Protein AF-Q6XVH1-F1 (afdb_monomer_lite)

Sequence (112 aa):
MPKNEKKDLFLTASIAIIGLTAIYFSNTFLNSLAMSFLLIGIVVLTTLPVQIRKKKQRRLITDYLNRIDTTLQKNIYEATQVTPNQLKNYTVLGTGIASSKLYKIEEIISKM

Foldseek 3Di:
DFPVVVVLVVQLVVLVVVLVVCLVVQVVPDDPVVSVVSVVVSVCSNVVSVVVVLVVLLVLLVVVLVVPDPVLQVVLCVVQVQHPVQSVVCNVPVDDGDPVSSSVSCVSSVVD

pLDDT: mean 83.64, std 7.98, range [57.59, 92.56]

Secondary structure (DSSP, 8-state):
--HHHHHHHHHHHHHHHHHHHHHHHHTTT--HHHHHHHHHHHHHHHHHHHHHHHHHHHHHHHHHHHTT-HHHHHHHHHHH---HHHHHHHHHHS-SS-HHHHHHHHHHHTT-

Radius of gyration: 18.49 Å; chains: 1; bounding box: 43×20×50 Å

Organism: Latilactobacillus sakei (NCBI:txid1599)

Structure (mmCIF, N/CA/C/O backbone):
data_AF-Q6XVH1-F1
#
_entry.id   AF-Q6XVH1-F1
#
loop_
_atom_site.group_PDB
_atom_site.id
_atom_site.type_symbol
_atom_site.label_atom_id
_atom_site.label_alt_id
_atom_site.label_comp_id
_atom_site.label_asym_id
_atom_site.label_entity_id
_atom_site.label_seq_id
_atom_site.pdbx_PDB_ins_code
_atom_site.Cartn_x
_atom_site.Cartn_y
_atom_site.Cartn_z
_atom_site.occupancy
_atom_site.B_iso_or_equiv
_atom_site.auth_seq_id
_atom_site.auth_comp_id
_atom_site.auth_asym_id
_atom_site.auth_atom_id
_atom_site.pdbx_PDB_model_num
ATOM 1 N N . MET A 1 1 ? -8.984 -7.972 -3.653 1.00 64.94 1 MET A N 1
ATOM 2 C CA . MET A 1 1 ? -7.949 -7.083 -4.213 1.00 64.94 1 MET A CA 1
ATOM 3 C C . MET A 1 1 ? -8.596 -5.725 -4.462 1.00 64.94 1 MET A C 1
ATOM 5 O O . MET A 1 1 ? -9.461 -5.660 -5.340 1.00 64.94 1 MET A O 1
ATOM 9 N N . PRO A 1 2 ? -8.304 -4.700 -3.642 1.00 80.69 2 PRO A N 1
ATOM 10 C CA . PRO A 1 2 ? -8.893 -3.368 -3.760 1.00 80.69 2 PRO A CA 1
ATOM 11 C C . PRO A 1 2 ? -8.685 -2.764 -5.152 1.00 80.69 2 PRO A C 1
ATOM 13 O O . PRO A 1 2 ? -7.711 -3.079 -5.841 1.00 80.69 2 PRO A O 1
ATOM 16 N N . LYS A 1 3 ? -9.593 -1.874 -5.573 1.00 81.38 3 LYS A N 1
ATOM 17 C CA . LYS A 1 3 ? -9.584 -1.265 -6.920 1.00 81.38 3 LYS A CA 1
ATOM 18 C C . LYS A 1 3 ? -8.229 -0.645 -7.267 1.00 81.38 3 LYS A C 1
ATOM 20 O O . LYS A 1 3 ? -7.731 -0.811 -8.378 1.00 81.38 3 LYS A O 1
ATOM 25 N N . ASN A 1 4 ? -7.623 0.029 -6.295 1.00 82.81 4 ASN A N 1
ATOM 26 C CA . ASN A 1 4 ? -6.355 0.702 -6.504 1.00 82.81 4 ASN A CA 1
ATOM 27 C C . ASN A 1 4 ? -5.162 -0.267 -6.548 1.00 82.81 4 ASN A C 1
ATOM 29 O O . ASN A 1 4 ? -4.214 0.001 -7.274 1.00 82.81 4 ASN A O 1
ATOM 33 N N . GLU A 1 5 ? -5.237 -1.408 -5.852 1.00 84.81 5 GLU A N 1
ATOM 34 C CA . GLU A 1 5 ? -4.224 -2.470 -5.943 1.00 84.81 5 GLU A CA 1
ATOM 35 C C . GLU A 1 5 ? -4.189 -3.047 -7.362 1.00 84.81 5 GLU A C 1
ATOM 37 O O . GLU A 1 5 ? -3.123 -3.184 -7.951 1.00 84.81 5 GLU A O 1
ATOM 42 N N . LYS A 1 6 ? -5.363 -3.304 -7.957 1.00 81.94 6 LYS A N 1
ATOM 43 C CA . LYS A 1 6 ? -5.468 -3.787 -9.344 1.00 81.94 6 LYS A CA 1
ATOM 44 C C . LYS A 1 6 ? -4.913 -2.781 -10.354 1.00 81.94 6 LYS A C 1
ATOM 46 O O . LYS A 1 6 ? -4.187 -3.170 -11.264 1.00 81.94 6 LYS A O 1
ATOM 51 N N . LYS A 1 7 ? -5.259 -1.498 -10.197 1.00 83.81 7 LYS A N 1
ATOM 52 C CA . LYS A 1 7 ? -4.814 -0.429 -11.102 1.00 83.81 7 LYS A CA 1
ATOM 53 C C . LYS A 1 7 ? -3.294 -0.274 -11.083 1.00 83.81 7 LYS A C 1
ATOM 55 O O . LYS A 1 7 ? -2.685 -0.204 -12.147 1.00 83.81 7 LYS A O 1
ATOM 60 N N . ASP A 1 8 ? -2.701 -0.238 -9.894 1.00 83.94 8 ASP A N 1
ATOM 61 C CA . ASP A 1 8 ? -1.259 -0.043 -9.747 1.00 83.94 8 ASP A CA 1
ATOM 62 C C . ASP A 1 8 ? -0.492 -1.259 -10.288 1.00 83.94 8 ASP A C 1
ATOM 64 O O . ASP A 1 8 ? 0.488 -1.090 -11.009 1.00 83.94 8 ASP A O 1
ATOM 68 N N . LEU A 1 9 ? -0.991 -2.478 -10.048 1.00 84.31 9 LEU A N 1
ATOM 69 C CA . LEU A 1 9 ? -0.375 -3.703 -10.563 1.00 84.31 9 LEU A CA 1
ATOM 70 C C . LEU A 1 9 ? -0.430 -3.770 -12.099 1.00 84.31 9 LEU A C 1
ATOM 72 O O . LEU A 1 9 ? 0.573 -4.092 -12.734 1.00 84.31 9 LEU A O 1
ATOM 76 N N . PHE A 1 10 ? -1.559 -3.386 -12.704 1.00 85.25 10 PHE A N 1
ATOM 77 C CA . PHE A 1 10 ? -1.692 -3.298 -14.161 1.00 85.25 10 PHE A CA 1
ATOM 78 C C . PHE A 1 10 ? -0.742 -2.257 -14.771 1.00 85.25 10 PHE A C 1
ATOM 80 O O . PHE A 1 10 ? -0.111 -2.523 -15.795 1.00 85.25 10 PHE A O 1
ATOM 87 N N . LEU A 1 11 ? -0.600 -1.090 -14.135 1.00 84.56 11 LEU A N 1
ATOM 88 C CA . LEU A 1 11 ? 0.316 -0.043 -14.588 1.00 84.56 11 LEU A CA 1
ATOM 89 C C . LEU A 1 11 ? 1.772 -0.525 -14.541 1.00 84.56 11 LEU A C 1
ATOM 91 O O . LEU A 1 11 ? 2.493 -0.393 -15.529 1.00 84.56 11 LEU A O 1
ATOM 95 N N . THR A 1 12 ? 2.198 -1.117 -13.421 1.00 82.62 12 THR A N 1
ATOM 96 C CA . THR A 1 12 ? 3.562 -1.639 -13.272 1.00 82.62 12 THR A CA 1
ATOM 97 C C . THR A 1 12 ? 3.847 -2.754 -14.276 1.00 82.62 12 THR A C 1
ATOM 99 O O . THR A 1 12 ? 4.903 -2.738 -14.907 1.00 82.62 12 THR A O 1
ATOM 102 N N . ALA A 1 13 ? 2.902 -3.677 -14.481 1.00 84.62 13 ALA A N 1
ATOM 103 C CA . ALA A 1 13 ? 3.034 -4.731 -15.485 1.00 84.62 13 ALA A CA 1
ATOM 104 C C . ALA A 1 13 ? 3.144 -4.154 -16.906 1.00 84.62 13 ALA A C 1
ATOM 106 O O . ALA A 1 13 ? 4.007 -4.574 -17.673 1.00 84.62 13 ALA A O 1
ATOM 107 N N . SER A 1 14 ? 2.335 -3.143 -17.237 1.00 83.88 14 SER A N 1
ATOM 108 C CA . SER A 1 14 ? 2.375 -2.479 -18.547 1.00 83.88 14 SER A CA 1
ATOM 109 C C . SER A 1 14 ? 3.727 -1.805 -18.800 1.00 83.88 14 SER A C 1
ATOM 111 O O . SER A 1 14 ? 4.316 -1.994 -19.861 1.00 83.88 14 SER A O 1
ATOM 113 N N . ILE A 1 15 ? 4.261 -1.075 -17.813 1.00 83.12 15 ILE A N 1
ATOM 114 C CA . ILE A 1 15 ? 5.587 -0.439 -17.905 1.00 83.12 15 ILE A CA 1
ATOM 115 C C . ILE A 1 15 ? 6.683 -1.497 -18.086 1.00 83.12 15 ILE A C 1
ATOM 117 O O . ILE A 1 15 ? 7.573 -1.313 -18.913 1.00 83.12 15 ILE A O 1
ATOM 121 N N . ALA A 1 16 ? 6.612 -2.611 -17.352 1.00 81.56 16 ALA A N 1
ATOM 122 C CA . ALA A 1 16 ? 7.586 -3.693 -17.469 1.00 81.56 16 ALA A CA 1
ATOM 123 C C 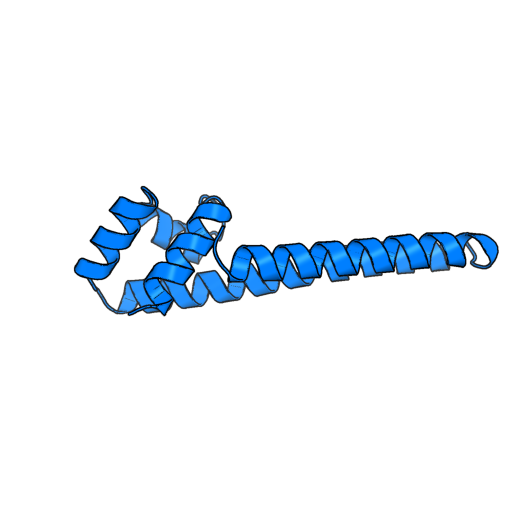. ALA A 1 16 ? 7.564 -4.343 -18.863 1.00 81.56 16 ALA A C 1
ATOM 125 O O . ALA A 1 16 ? 8.624 -4.556 -19.447 1.00 81.56 16 ALA A O 1
ATOM 126 N N . ILE A 1 17 ? 6.376 -4.603 -19.423 1.00 84.94 17 ILE A N 1
ATOM 127 C CA . ILE A 1 17 ? 6.218 -5.167 -20.773 1.00 84.94 17 ILE A CA 1
ATOM 128 C C . ILE A 1 17 ? 6.753 -4.197 -21.833 1.00 84.94 17 ILE A C 1
ATOM 130 O O . ILE A 1 17 ? 7.504 -4.615 -22.714 1.00 84.94 17 ILE A O 1
ATOM 134 N N . ILE A 1 18 ? 6.422 -2.905 -21.735 1.00 83.81 18 ILE A N 1
ATOM 135 C CA . ILE A 1 18 ? 6.939 -1.876 -22.652 1.00 83.81 18 ILE A CA 1
ATOM 136 C C . ILE A 1 18 ? 8.468 -1.800 -22.554 1.00 83.81 18 ILE A C 1
ATOM 138 O O . ILE A 1 18 ? 9.143 -1.783 -23.580 1.00 83.81 18 ILE A O 1
ATOM 142 N N . GLY A 1 19 ? 9.020 -1.824 -21.338 1.00 79.38 19 GLY A N 1
ATOM 143 C CA . GLY A 1 19 ? 10.464 -1.825 -21.102 1.00 79.38 19 GLY A CA 1
ATOM 144 C C . GLY A 1 19 ? 11.168 -3.049 -21.695 1.00 79.38 19 GLY A C 1
ATOM 145 O O . GLY A 1 19 ? 12.162 -2.898 -22.399 1.00 79.38 19 GLY A O 1
ATOM 146 N N . LEU A 1 20 ? 10.629 -4.253 -21.478 1.00 80.19 20 LEU A N 1
ATOM 147 C CA . LEU A 1 20 ? 11.143 -5.500 -22.063 1.00 80.19 20 LEU A CA 1
ATOM 148 C C . LEU A 1 20 ? 11.088 -5.481 -23.594 1.00 80.19 20 LEU A C 1
ATOM 150 O O . LEU A 1 20 ? 12.046 -5.879 -24.252 1.00 80.19 20 LEU A O 1
ATOM 154 N N . THR A 1 21 ? 9.991 -4.977 -24.156 1.00 80.19 21 THR A N 1
ATOM 155 C CA . THR A 1 21 ? 9.816 -4.846 -25.608 1.00 80.19 21 THR A CA 1
ATOM 156 C C . THR A 1 21 ? 10.829 -3.855 -26.184 1.00 80.19 21 THR A C 1
ATOM 158 O O . THR A 1 21 ? 11.485 -4.152 -27.180 1.00 80.19 21 THR A O 1
ATOM 161 N N . ALA A 1 22 ? 11.029 -2.711 -25.523 1.00 76.50 22 ALA A N 1
ATOM 162 C CA . ALA A 1 22 ? 12.036 -1.731 -25.911 1.00 76.50 22 ALA A CA 1
ATOM 163 C C . ALA A 1 22 ? 13.445 -2.337 -25.883 1.00 76.50 22 ALA A C 1
ATOM 165 O O . ALA A 1 22 ? 14.165 -2.204 -26.866 1.00 76.50 22 ALA A O 1
ATOM 166 N N . ILE A 1 23 ? 13.817 -3.058 -24.818 1.00 72.88 23 ILE A N 1
ATOM 167 C CA . ILE A 1 23 ? 15.102 -3.774 -24.720 1.00 72.88 23 ILE A CA 1
ATOM 168 C C . ILE A 1 23 ? 15.271 -4.753 -25.887 1.00 72.88 23 ILE A C 1
ATOM 170 O O . ILE A 1 23 ? 16.320 -4.752 -26.527 1.00 72.88 23 ILE A O 1
ATOM 174 N N . TYR A 1 24 ? 14.248 -5.558 -26.183 1.00 74.19 24 TYR A N 1
ATOM 175 C CA . TYR A 1 24 ? 14.292 -6.562 -27.247 1.00 74.19 24 TYR A CA 1
ATOM 176 C C . TYR A 1 24 ? 14.584 -5.942 -28.625 1.00 74.19 24 TYR A C 1
ATOM 178 O O . TYR A 1 24 ? 15.480 -6.412 -29.324 1.00 74.19 24 TYR A O 1
ATOM 186 N N . PHE A 1 25 ? 13.905 -4.846 -28.982 1.00 70.50 25 PHE A N 1
ATOM 187 C CA . PHE A 1 25 ? 14.152 -4.126 -30.242 1.00 70.50 25 PHE A CA 1
ATOM 188 C C . PHE A 1 25 ? 15.442 -3.288 -30.235 1.00 70.50 25 PHE A C 1
ATOM 190 O O . PHE A 1 25 ? 16.029 -3.041 -31.284 1.00 70.50 25 PHE A O 1
ATOM 197 N N . SER A 1 26 ? 15.906 -2.854 -29.063 1.00 66.25 26 SER A N 1
ATOM 198 C CA . SER A 1 26 ? 17.125 -2.046 -28.916 1.00 66.25 26 SER A CA 1
ATOM 199 C C . SER A 1 26 ? 18.404 -2.874 -29.027 1.00 66.25 26 SER A C 1
ATOM 201 O O . SER A 1 26 ? 19.425 -2.382 -29.511 1.00 66.25 26 SER A O 1
ATOM 203 N N . ASN A 1 27 ? 18.350 -4.139 -28.601 1.00 61.94 27 ASN A N 1
ATOM 204 C CA . ASN A 1 27 ? 19.492 -5.055 -28.595 1.00 61.94 27 ASN A CA 1
ATOM 205 C C . ASN A 1 27 ? 20.046 -5.346 -30.002 1.00 61.94 27 ASN A C 1
ATOM 207 O O . ASN A 1 27 ? 21.158 -5.843 -30.133 1.00 61.94 27 ASN A O 1
ATOM 211 N N . THR A 1 28 ? 19.285 -5.038 -31.055 1.00 60.44 28 THR A N 1
ATOM 212 C CA . THR A 1 28 ? 19.709 -5.191 -32.454 1.00 60.44 28 THR A CA 1
ATOM 213 C C . THR A 1 28 ? 20.467 -3.972 -33.002 1.00 60.44 28 THR A C 1
ATOM 215 O O . THR A 1 28 ? 21.092 -4.097 -34.050 1.00 60.44 28 THR A O 1
ATOM 218 N N . PHE A 1 29 ? 20.449 -2.814 -32.321 1.00 57.59 29 PHE A N 1
ATOM 219 C CA . PHE A 1 29 ? 20.969 -1.540 -32.859 1.00 57.59 29 PHE A CA 1
ATOM 220 C C . PHE A 1 29 ? 21.789 -0.668 -31.881 1.00 57.59 29 PHE A C 1
ATOM 222 O O . PHE A 1 29 ? 22.431 0.281 -32.333 1.00 57.59 29 PHE A O 1
ATOM 229 N N . LEU A 1 30 ? 21.789 -0.929 -30.565 1.00 60.38 30 LEU A N 1
ATOM 230 C CA . LEU A 1 30 ? 22.399 -0.030 -29.569 1.00 60.38 30 LEU A CA 1
ATOM 231 C C . LEU A 1 30 ? 23.715 -0.540 -28.959 1.00 60.38 30 LEU A C 1
ATOM 233 O O . LEU A 1 30 ? 23.867 -1.706 -28.611 1.00 60.38 30 LEU A O 1
ATOM 237 N N . ASN A 1 31 ? 24.652 0.393 -28.756 1.00 68.56 31 ASN A N 1
ATOM 238 C CA . ASN A 1 31 ? 25.925 0.167 -28.070 1.00 68.56 31 ASN A CA 1
ATOM 239 C C . 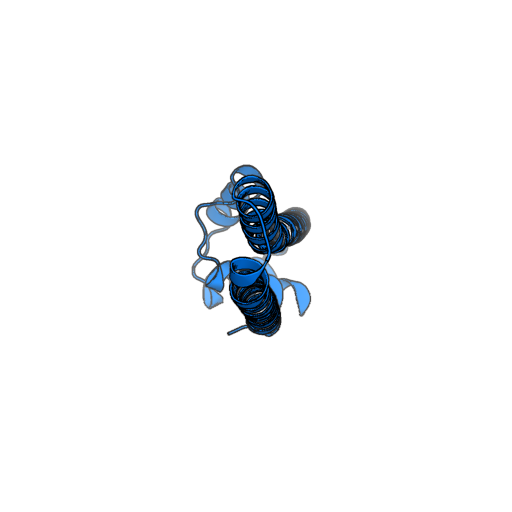ASN A 1 31 ? 25.713 -0.070 -26.552 1.00 68.56 31 ASN A C 1
ATOM 241 O O . ASN A 1 31 ? 24.756 0.445 -25.967 1.00 68.56 31 ASN A O 1
ATOM 245 N N . SER A 1 32 ? 26.631 -0.791 -25.896 1.00 69.38 32 SER A N 1
ATOM 246 C CA . SER A 1 32 ? 26.566 -1.215 -24.475 1.00 69.38 32 SER A CA 1
ATOM 247 C C . SER A 1 32 ? 26.169 -0.094 -23.491 1.00 69.38 32 SER A C 1
ATOM 249 O O . SER A 1 32 ? 25.378 -0.292 -22.560 1.00 69.38 32 SER A O 1
ATOM 251 N N . LEU A 1 33 ? 26.651 1.127 -23.744 1.00 71.88 33 LEU A N 1
ATOM 252 C CA . LEU A 1 33 ? 26.359 2.303 -22.926 1.00 71.88 33 LEU A CA 1
ATOM 253 C C . LEU A 1 33 ? 24.864 2.680 -22.951 1.00 71.88 33 LEU A C 1
ATOM 255 O O . LEU A 1 33 ? 24.271 2.947 -21.908 1.00 71.88 33 LEU A O 1
ATOM 259 N N . ALA A 1 34 ? 24.231 2.657 -24.128 1.00 72.38 34 ALA A N 1
ATOM 260 C CA . ALA A 1 34 ? 22.822 3.015 -24.296 1.00 72.38 34 ALA A CA 1
ATOM 261 C C . ALA A 1 34 ? 21.882 1.971 -23.666 1.00 72.38 34 ALA A C 1
ATOM 263 O O . ALA A 1 34 ? 20.871 2.339 -23.066 1.00 72.38 34 ALA A O 1
ATOM 264 N N . MET A 1 35 ? 22.256 0.687 -23.705 1.00 72.06 35 MET A N 1
ATOM 265 C CA . MET A 1 35 ? 21.524 -0.373 -22.996 1.00 72.06 35 MET A CA 1
ATOM 266 C C . MET A 1 35 ? 21.578 -0.201 -21.475 1.00 72.06 35 MET A C 1
ATOM 268 O O . MET A 1 35 ? 20.576 -0.423 -20.795 1.00 72.06 35 MET A O 1
ATOM 272 N N . SER A 1 36 ? 22.707 0.267 -20.937 1.00 73.88 36 SER A N 1
ATOM 273 C CA . SER A 1 36 ? 22.844 0.547 -19.502 1.00 73.88 36 SER A CA 1
ATOM 274 C C . SER A 1 36 ? 21.909 1.677 -19.048 1.00 73.88 36 SER A C 1
ATOM 276 O O . SER A 1 36 ? 21.207 1.535 -18.046 1.00 73.88 36 SER A O 1
ATOM 278 N N . PHE A 1 37 ? 21.821 2.772 -19.815 1.00 79.31 37 PHE A N 1
ATOM 279 C CA . PHE A 1 37 ? 20.881 3.864 -19.526 1.00 79.31 37 PHE A CA 1
ATOM 280 C C . PHE A 1 37 ? 19.412 3.435 -19.645 1.00 79.31 37 PHE A C 1
ATOM 282 O O . PHE A 1 37 ? 18.597 3.824 -18.805 1.00 79.31 37 PHE A O 1
ATOM 289 N N . LEU A 1 38 ? 19.070 2.603 -20.634 1.00 76.81 38 LEU A N 1
ATOM 290 C CA . LEU A 1 38 ? 17.718 2.052 -20.786 1.00 76.81 38 LEU A CA 1
ATOM 291 C C . LEU A 1 38 ? 17.308 1.188 -19.589 1.00 76.81 38 LEU A C 1
ATOM 293 O O . LEU A 1 38 ? 16.205 1.351 -19.064 1.00 76.81 38 LEU A O 1
ATOM 297 N N . LEU A 1 39 ? 18.198 0.310 -19.117 1.00 76.12 39 LEU A N 1
ATOM 298 C CA . LEU A 1 39 ? 17.940 -0.528 -17.944 1.00 76.12 39 LEU A CA 1
ATOM 299 C C . LEU A 1 39 ? 17.716 0.313 -16.683 1.00 76.12 39 LEU A C 1
ATOM 301 O O . LEU A 1 39 ? 16.745 0.081 -15.961 1.00 76.12 39 LEU A O 1
ATOM 305 N N . ILE A 1 40 ? 18.551 1.331 -16.450 1.00 81.81 40 ILE A N 1
ATOM 306 C CA . ILE A 1 40 ? 18.364 2.275 -15.337 1.00 81.81 40 ILE A CA 1
ATOM 307 C C . ILE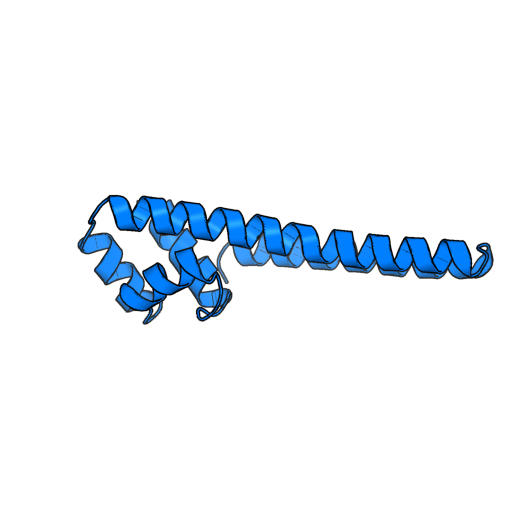 A 1 40 ? 17.013 2.988 -15.471 1.00 81.81 40 ILE A C 1
ATOM 309 O O . ILE A 1 40 ? 16.262 3.061 -14.499 1.00 81.81 40 ILE A O 1
ATOM 313 N N . GLY A 1 41 ? 16.666 3.455 -16.674 1.00 80.06 41 GLY A N 1
ATOM 314 C CA . GLY A 1 41 ? 15.384 4.098 -16.954 1.00 80.06 41 GLY A CA 1
ATOM 315 C C . GLY A 1 41 ? 14.189 3.210 -16.605 1.00 80.06 41 GLY A C 1
ATOM 316 O O . GLY A 1 41 ? 13.262 3.665 -15.939 1.00 80.06 41 GLY A O 1
ATOM 317 N N . ILE A 1 42 ? 14.228 1.926 -16.966 1.00 79.31 42 ILE A N 1
ATOM 318 C CA . ILE A 1 42 ? 13.158 0.962 -16.662 1.00 79.31 42 ILE A CA 1
ATOM 319 C C . ILE A 1 42 ? 13.065 0.686 -15.156 1.00 79.31 42 ILE A C 1
ATOM 321 O O . ILE A 1 42 ? 11.964 0.665 -14.598 1.00 79.31 42 ILE A O 1
ATOM 325 N N . VAL A 1 43 ? 14.196 0.521 -14.466 1.00 79.31 43 VAL A N 1
ATOM 326 C CA . VAL A 1 43 ? 14.215 0.344 -13.003 1.00 79.31 43 VAL A CA 1
ATOM 327 C C . VAL A 1 43 ? 13.635 1.576 -12.303 1.00 79.31 43 VAL A C 1
ATOM 329 O O . VAL A 1 43 ? 12.805 1.461 -11.399 1.00 79.31 43 VAL A O 1
ATOM 332 N N . VAL A 1 44 ? 14.004 2.775 -12.746 1.00 81.81 44 VAL A N 1
ATOM 333 C CA . VAL A 1 44 ? 13.475 4.029 -12.198 1.00 81.81 44 VAL A CA 1
ATOM 334 C C . VAL A 1 44 ? 11.972 4.152 -12.480 1.00 81.81 44 VAL A C 1
ATOM 336 O O . VAL A 1 44 ? 11.199 4.424 -11.563 1.00 81.81 44 VAL A O 1
ATOM 339 N N . LEU A 1 45 ? 11.526 3.865 -13.705 1.00 79.12 45 LEU A N 1
ATOM 340 C CA . LEU A 1 45 ? 10.114 3.934 -14.101 1.00 79.12 45 LEU A CA 1
ATOM 341 C C . LEU A 1 45 ? 9.229 2.898 -13.400 1.00 79.12 45 LEU A C 1
ATOM 343 O O . LEU A 1 45 ? 8.044 3.151 -13.201 1.00 79.12 45 LEU A O 1
ATOM 347 N N . THR A 1 46 ? 9.776 1.751 -13.003 1.00 77.56 46 THR A N 1
ATOM 348 C CA . THR A 1 46 ? 9.028 0.722 -12.259 1.00 77.56 46 THR A CA 1
ATOM 349 C C . THR A 1 46 ? 9.006 0.993 -10.754 1.00 77.56 46 THR A C 1
ATOM 351 O O . THR A 1 46 ? 8.004 0.709 -10.094 1.00 77.56 46 THR A O 1
ATOM 354 N N . THR A 1 47 ? 10.058 1.599 -10.196 1.00 80.31 47 THR A N 1
ATOM 355 C CA . THR A 1 47 ? 10.161 1.886 -8.753 1.00 80.31 47 THR A CA 1
ATOM 356 C C . THR A 1 47 ? 9.520 3.214 -8.341 1.00 80.31 47 THR A C 1
ATOM 358 O O . THR A 1 47 ? 8.934 3.294 -7.255 1.00 80.31 47 THR A O 1
ATOM 361 N N . LEU A 1 48 ? 9.563 4.245 -9.191 1.00 82.62 48 LEU A N 1
ATOM 362 C CA . LEU A 1 48 ? 8.959 5.558 -8.923 1.00 82.62 48 LEU A CA 1
ATOM 363 C C . LEU A 1 48 ? 7.456 5.483 -8.597 1.00 82.62 48 LEU A C 1
ATOM 365 O O . LEU A 1 48 ? 7.060 6.033 -7.564 1.00 82.62 48 LEU A O 1
ATOM 369 N N . PRO A 1 49 ? 6.606 4.784 -9.380 1.00 83.19 49 PRO A N 1
ATOM 370 C CA . PRO A 1 49 ? 5.180 4.664 -9.079 1.00 83.19 49 PRO A CA 1
ATOM 371 C C . PRO A 1 49 ? 4.926 4.069 -7.693 1.00 83.19 49 PRO A C 1
ATOM 373 O O . PRO A 1 49 ? 4.074 4.559 -6.950 1.00 83.19 49 PRO A O 1
ATOM 376 N N . VAL A 1 50 ? 5.718 3.067 -7.300 1.00 83.94 50 VAL A N 1
ATOM 377 C CA . VAL A 1 50 ? 5.614 2.413 -5.988 1.00 83.94 50 VAL A CA 1
ATOM 378 C C . VAL A 1 50 ? 5.957 3.386 -4.857 1.00 83.94 50 VAL A C 1
ATOM 380 O O . VAL A 1 50 ? 5.267 3.423 -3.835 1.00 83.94 50 VAL A O 1
ATOM 383 N N . GLN A 1 51 ? 6.994 4.209 -5.024 1.00 84.50 51 GLN A N 1
ATOM 384 C CA . GLN A 1 51 ? 7.364 5.215 -4.023 1.00 84.50 51 GLN A CA 1
ATOM 385 C C . GLN A 1 51 ? 6.310 6.321 -3.898 1.00 84.50 51 GLN A C 1
ATOM 387 O O . GLN A 1 51 ? 5.918 6.680 -2.782 1.00 84.50 51 GLN A O 1
ATOM 392 N N . ILE A 1 52 ? 5.798 6.817 -5.029 1.00 86.75 52 ILE A N 1
ATOM 393 C CA . ILE A 1 52 ? 4.705 7.799 -5.063 1.00 86.75 52 ILE A CA 1
ATOM 394 C C . ILE A 1 52 ? 3.473 7.228 -4.352 1.00 86.75 52 ILE A C 1
ATOM 396 O O . ILE A 1 52 ? 2.853 7.912 -3.529 1.00 86.75 52 ILE A O 1
ATOM 400 N N . ARG A 1 53 ? 3.157 5.952 -4.600 1.00 88.69 53 ARG A N 1
ATOM 401 C CA . ARG A 1 53 ? 2.034 5.261 -3.968 1.00 88.69 53 ARG A CA 1
ATOM 402 C C . ARG A 1 53 ? 2.172 5.194 -2.451 1.00 88.69 53 ARG A C 1
ATOM 404 O O . ARG A 1 53 ? 1.258 5.613 -1.739 1.00 88.69 53 ARG A O 1
ATOM 411 N N . LYS A 1 54 ? 3.328 4.744 -1.955 1.00 88.69 54 LYS A N 1
ATOM 412 C CA . LYS A 1 54 ? 3.622 4.701 -0.513 1.00 88.69 54 LYS A CA 1
ATOM 413 C C . LYS A 1 54 ? 3.505 6.085 0.125 1.00 88.69 54 LYS A C 1
ATOM 415 O O . LYS A 1 54 ? 2.909 6.220 1.190 1.00 88.69 54 LYS A O 1
ATOM 420 N N . LYS A 1 55 ? 4.016 7.130 -0.535 1.00 90.00 55 LYS A N 1
ATOM 421 C CA . LYS A 1 55 ? 3.908 8.515 -0.047 1.00 90.00 55 LYS A CA 1
ATOM 422 C C . LYS A 1 55 ? 2.449 8.961 0.084 1.00 90.00 55 LYS A C 1
ATOM 424 O O . LYS A 1 55 ? 2.092 9.574 1.090 1.00 90.00 55 LYS A O 1
ATOM 429 N N . LYS A 1 56 ? 1.602 8.633 -0.897 1.00 90.31 56 LYS A N 1
ATOM 430 C CA . LYS A 1 56 ? 0.164 8.939 -0.858 1.00 90.31 56 LYS A CA 1
ATOM 431 C C . LYS A 1 56 ? -0.541 8.206 0.288 1.00 90.31 56 LYS A C 1
ATOM 433 O O . LYS A 1 56 ? -1.289 8.833 1.031 1.00 90.31 56 LYS A O 1
ATOM 438 N N . GLN A 1 57 ? -0.260 6.916 0.463 1.00 90.81 57 GLN A N 1
ATOM 439 C CA . GLN A 1 57 ? -0.836 6.109 1.544 1.00 90.81 57 GLN A CA 1
ATOM 440 C C . GLN A 1 57 ? -0.426 6.613 2.926 1.00 90.81 57 GLN A C 1
ATOM 442 O O . GLN A 1 57 ? -1.276 6.732 3.802 1.00 90.81 57 GLN A O 1
ATOM 447 N N . ARG A 1 58 ? 0.849 6.981 3.114 1.00 91.88 58 ARG A N 1
ATOM 448 C CA . ARG A 1 58 ? 1.309 7.582 4.374 1.00 91.88 58 ARG A CA 1
ATOM 449 C C . ARG A 1 58 ? 0.539 8.853 4.712 1.00 91.88 58 ARG A C 1
ATOM 451 O O . ARG A 1 58 ? 0.078 8.968 5.836 1.00 91.88 58 ARG A O 1
ATOM 458 N N . ARG A 1 59 ? 0.377 9.776 3.755 1.00 91.75 59 ARG A N 1
ATOM 459 C CA . ARG A 1 59 ? -0.383 11.020 3.978 1.00 91.75 59 ARG A CA 1
ATOM 460 C C . ARG A 1 59 ? -1.811 10.730 4.422 1.00 91.75 59 ARG A C 1
ATOM 462 O O . ARG A 1 59 ? -2.230 11.222 5.456 1.00 91.75 59 ARG A O 1
ATOM 469 N N . LEU A 1 60 ? -2.498 9.855 3.695 1.00 91.62 60 LEU A N 1
ATOM 470 C CA . LEU A 1 60 ? -3.878 9.485 3.988 1.00 91.62 60 LEU A CA 1
ATOM 471 C C . LEU A 1 60 ? -4.029 8.835 5.377 1.00 91.62 60 LEU A C 1
ATOM 473 O O . LEU A 1 60 ? -4.973 9.143 6.098 1.00 91.62 60 LEU A O 1
ATOM 477 N N . ILE A 1 61 ? -3.081 7.986 5.784 1.00 90.94 61 ILE A N 1
ATOM 478 C CA . ILE A 1 61 ? -3.068 7.391 7.130 1.00 90.94 61 ILE A CA 1
ATOM 479 C C . ILE A 1 61 ? -2.755 8.446 8.203 1.00 90.94 61 ILE A C 1
ATOM 481 O O . ILE A 1 61 ? -3.379 8.424 9.259 1.00 90.94 61 ILE A O 1
ATOM 485 N N . THR A 1 62 ? -1.824 9.372 7.955 1.00 91.00 62 THR A N 1
ATOM 486 C CA . THR A 1 62 ? -1.535 10.483 8.877 1.00 91.00 62 THR A CA 1
ATOM 487 C C . THR A 1 62 ? -2.766 11.362 9.083 1.00 91.00 62 THR A C 1
ATOM 489 O O . THR A 1 62 ? -3.120 11.654 10.223 1.00 91.00 62 THR A O 1
ATOM 492 N N . ASP A 1 63 ? -3.448 11.734 7.9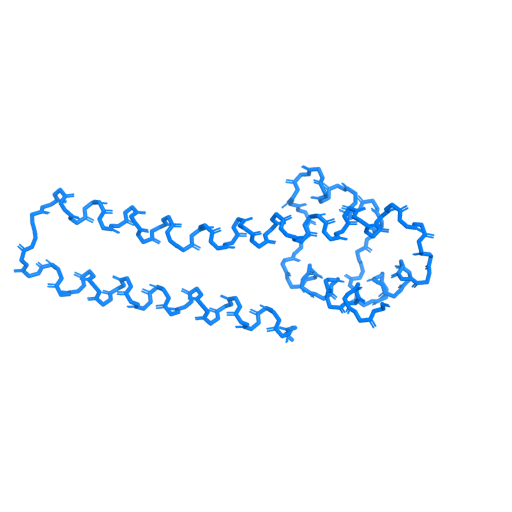99 1.00 90.44 63 ASP A N 1
ATOM 493 C CA . ASP A 1 63 ? -4.661 12.550 8.056 1.00 90.44 63 ASP A CA 1
ATOM 494 C C . ASP A 1 63 ? -5.766 11.838 8.844 1.00 90.44 63 ASP A C 1
ATOM 496 O O . ASP A 1 63 ? -6.440 12.461 9.661 1.00 90.44 63 ASP A O 1
ATOM 500 N N . TYR A 1 64 ? -5.911 10.524 8.653 1.00 88.81 64 TYR A N 1
ATOM 501 C CA . TYR A 1 64 ? -6.812 9.692 9.448 1.00 88.81 64 TYR A CA 1
ATOM 502 C C . TYR A 1 64 ? -6.447 9.695 10.944 1.00 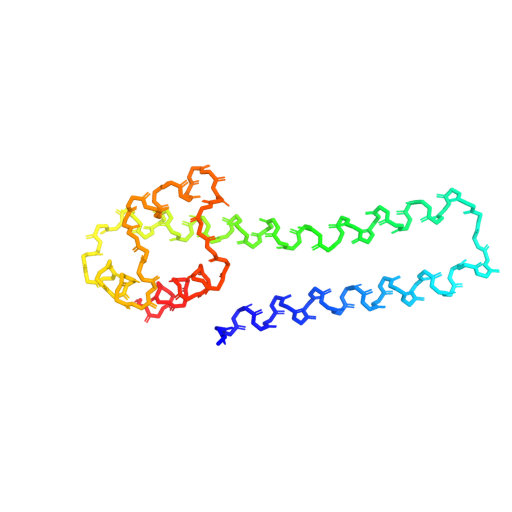88.81 64 TYR A C 1
ATOM 504 O O . TYR A 1 64 ? -7.314 9.943 11.782 1.00 88.81 64 TYR A O 1
ATOM 512 N N . LEU A 1 65 ? -5.176 9.463 11.295 1.00 88.06 65 LEU A N 1
ATOM 513 C CA . LEU A 1 65 ? -4.733 9.422 12.694 1.00 88.06 65 LEU A CA 1
ATOM 514 C C . LEU A 1 65 ? -4.976 10.753 13.424 1.00 88.06 65 LEU A C 1
ATOM 516 O O . LEU A 1 65 ? -5.244 10.744 14.623 1.00 88.06 65 LEU A O 1
ATOM 520 N N . ASN A 1 66 ? -4.945 11.878 12.705 1.00 87.25 66 ASN A N 1
ATOM 521 C CA . ASN A 1 66 ? -5.224 13.202 13.264 1.00 87.25 66 ASN A CA 1
ATOM 522 C C . ASN A 1 66 ? -6.714 13.446 13.568 1.00 87.25 66 ASN A C 1
ATOM 524 O O . ASN A 1 66 ? -7.027 14.339 14.350 1.00 87.25 66 ASN A O 1
ATOM 528 N N . ARG A 1 67 ? -7.636 12.678 12.971 1.00 85.00 67 ARG A N 1
ATOM 529 C CA . ARG A 1 67 ? -9.091 12.851 13.160 1.00 85.00 67 ARG A CA 1
ATOM 530 C C . ARG A 1 67 ? -9.642 12.166 14.414 1.00 85.00 67 ARG A C 1
ATOM 532 O O . ARG A 1 67 ? -10.777 12.441 14.778 1.00 85.00 67 ARG A O 1
ATOM 539 N N . ILE A 1 68 ? -8.861 11.295 15.067 1.00 77.50 68 ILE A N 1
ATOM 540 C CA . ILE A 1 68 ? -9.252 10.555 16.287 1.00 77.50 68 ILE A CA 1
ATOM 541 C C . ILE A 1 68 ? -10.608 9.824 16.114 1.00 77.50 68 ILE A C 1
ATOM 543 O O . ILE A 1 68 ? -11.437 9.765 17.017 1.00 77.50 68 ILE A O 1
ATOM 547 N N . ASP A 1 69 ? -10.850 9.255 14.929 1.00 82.56 69 ASP A N 1
ATOM 548 C CA . ASP A 1 69 ? -12.083 8.517 14.636 1.00 82.56 69 ASP A CA 1
ATOM 549 C C . ASP A 1 69 ? -11.973 7.057 15.107 1.00 82.56 69 ASP A C 1
ATOM 551 O O . ASP A 1 69 ? -11.304 6.216 14.489 1.00 82.56 69 ASP A O 1
ATOM 555 N N . THR A 1 70 ? -12.644 6.760 16.220 1.00 82.81 70 THR A N 1
ATOM 556 C CA . THR A 1 70 ? -12.657 5.442 16.869 1.00 82.81 70 THR A CA 1
ATOM 557 C C . THR A 1 70 ? -13.474 4.402 16.100 1.00 82.81 70 THR A C 1
ATOM 559 O O . THR A 1 70 ? -13.151 3.212 16.147 1.00 82.81 70 THR A O 1
ATOM 562 N N . THR A 1 71 ? -14.485 4.822 15.334 1.00 86.50 71 THR A N 1
ATOM 563 C CA . THR A 1 71 ? -15.306 3.918 14.512 1.00 86.50 71 THR A CA 1
ATOM 564 C C . THR A 1 71 ? -14.484 3.399 13.342 1.00 86.50 71 THR A C 1
ATOM 566 O O . THR A 1 71 ? -14.413 2.193 13.085 1.00 86.50 71 THR A O 1
ATOM 569 N N . LEU A 1 72 ? -13.785 4.309 12.669 1.00 86.62 72 LEU A N 1
ATOM 570 C CA . LEU A 1 72 ? -12.919 3.982 11.543 1.00 86.62 72 LEU A CA 1
ATOM 571 C C . LEU A 1 72 ? -11.716 3.135 12.006 1.00 86.62 72 LEU A C 1
ATOM 573 O O . LEU A 1 72 ? -11.325 2.184 11.327 1.00 86.62 72 LEU A O 1
ATOM 577 N N . GLN A 1 73 ? -11.204 3.390 13.215 1.00 87.75 73 GLN A N 1
ATOM 578 C CA . GLN A 1 73 ? -10.166 2.572 13.854 1.00 87.75 73 GLN A CA 1
ATOM 579 C C . GLN A 1 73 ? -10.593 1.119 14.063 1.00 87.75 73 GLN A C 1
ATOM 581 O O . GLN A 1 73 ? -9.840 0.200 13.727 1.00 87.75 73 GLN A O 1
ATOM 586 N N . LYS A 1 74 ? -11.808 0.912 14.581 1.00 89.56 74 LYS A N 1
ATOM 587 C CA . LYS A 1 74 ? -12.378 -0.422 14.779 1.00 89.56 74 LYS A CA 1
ATOM 588 C C . LYS A 1 74 ? -12.538 -1.154 13.445 1.00 89.56 74 LYS A C 1
ATOM 590 O O . LYS A 1 74 ? -12.064 -2.280 13.315 1.00 89.56 74 LYS A O 1
ATOM 595 N N . ASN A 1 75 ? -13.080 -0.484 12.428 1.00 89.62 75 ASN A N 1
ATOM 596 C CA . ASN A 1 75 ? -13.265 -1.066 11.095 1.00 89.62 75 ASN A CA 1
ATOM 597 C C . ASN A 1 75 ? -11.936 -1.453 10.426 1.00 89.62 75 ASN A C 1
ATOM 599 O O . ASN A 1 75 ? -11.832 -2.515 9.808 1.00 89.62 75 ASN A O 1
ATOM 603 N N . ILE A 1 76 ? -10.896 -0.622 10.566 1.00 90.94 76 ILE A N 1
ATOM 604 C CA . ILE A 1 76 ? -9.550 -0.950 10.079 1.00 90.94 76 ILE A CA 1
ATOM 605 C C . ILE A 1 76 ? -9.013 -2.198 10.785 1.00 90.94 76 ILE A C 1
ATOM 607 O O . ILE A 1 76 ? -8.490 -3.102 10.120 1.00 90.94 76 ILE A O 1
ATOM 611 N N . TYR A 1 77 ? -9.133 -2.256 12.112 1.00 92.19 77 TYR A N 1
ATOM 612 C CA . TYR A 1 77 ? -8.641 -3.385 12.892 1.00 92.19 77 TYR A CA 1
ATOM 613 C C . TYR A 1 77 ? -9.369 -4.684 12.527 1.00 92.19 77 TYR A C 1
ATOM 615 O O . TYR A 1 77 ? -8.710 -5.678 12.232 1.00 92.19 77 TYR A O 1
ATOM 623 N N . GLU A 1 78 ? -10.698 -4.673 12.437 1.00 92.25 78 GLU A N 1
ATOM 624 C CA . GLU A 1 78 ? -11.491 -5.853 12.066 1.00 92.25 78 GLU A CA 1
ATOM 625 C C . GLU A 1 78 ? -11.159 -6.357 10.654 1.00 92.25 78 GLU A C 1
ATOM 627 O O . GLU A 1 78 ? -10.994 -7.558 10.434 1.00 92.25 78 GLU A O 1
ATOM 632 N N . ALA A 1 79 ? -10.978 -5.450 9.691 1.00 90.31 79 ALA A N 1
ATOM 633 C CA . ALA A 1 79 ? -10.736 -5.828 8.301 1.00 90.31 79 ALA A CA 1
ATOM 634 C C . ALA A 1 79 ? -9.284 -6.245 7.997 1.00 90.31 79 ALA A C 1
ATOM 636 O O . ALA A 1 79 ? -9.031 -6.937 7.000 1.00 90.31 79 ALA A O 1
ATOM 637 N N . THR A 1 80 ? -8.308 -5.777 8.787 1.00 91.44 80 THR A N 1
ATOM 638 C CA . THR A 1 80 ? -6.875 -5.917 8.450 1.00 91.44 80 THR A CA 1
ATOM 639 C C . THR A 1 80 ? -5.987 -6.448 9.573 1.00 91.44 80 THR A C 1
ATOM 641 O O . THR A 1 80 ? -4.839 -6.834 9.305 1.00 91.44 80 THR A O 1
ATOM 644 N N . GLN A 1 81 ? -6.497 -6.500 10.806 1.00 92.50 81 GLN A N 1
ATOM 645 C CA . GLN A 1 81 ? -5.754 -6.814 12.032 1.00 92.50 81 GLN A CA 1
ATOM 646 C C . GLN A 1 81 ? -4.528 -5.910 12.243 1.00 92.50 81 GLN A C 1
ATOM 648 O O . GLN A 1 81 ? -3.531 -6.327 12.829 1.00 92.50 81 GLN A O 1
ATOM 653 N N . VAL A 1 82 ? -4.560 -4.689 11.704 1.00 91.50 82 VAL A N 1
ATOM 654 C CA . VAL A 1 82 ? -3.493 -3.700 11.878 1.00 91.50 82 VAL A CA 1
ATOM 655 C C . VAL A 1 82 ? -3.827 -2.830 13.077 1.00 91.50 82 VAL A C 1
ATOM 657 O O . VAL A 1 82 ? -4.919 -2.270 13.160 1.00 91.50 82 VAL A O 1
ATOM 660 N N . THR A 1 83 ? -2.882 -2.707 14.005 1.00 91.00 83 THR A N 1
ATOM 661 C CA . THR A 1 83 ? -3.079 -1.891 15.206 1.00 91.00 83 THR A CA 1
ATOM 662 C C . THR A 1 83 ? -2.788 -0.408 14.945 1.00 91.00 83 THR A C 1
ATOM 664 O O . THR A 1 83 ? -2.031 -0.063 14.032 1.00 91.00 83 THR A O 1
ATOM 667 N N . PRO A 1 84 ? -3.306 0.498 15.790 1.00 88.50 84 PRO A N 1
ATOM 668 C CA . PRO A 1 84 ? -3.008 1.929 15.689 1.00 88.50 84 PRO A CA 1
ATOM 669 C C . PRO A 1 84 ? -1.508 2.232 15.794 1.00 88.50 84 PRO A C 1
ATOM 671 O O . PRO A 1 84 ? -0.987 3.075 15.067 1.00 88.50 84 PRO A O 1
ATOM 674 N N . ASN A 1 85 ? -0.789 1.483 16.637 1.00 90.88 85 ASN A N 1
ATOM 675 C CA . ASN A 1 85 ? 0.664 1.599 16.763 1.00 90.88 85 ASN A CA 1
ATOM 676 C C . ASN A 1 85 ? 1.382 1.195 15.471 1.00 90.88 85 ASN A C 1
ATOM 678 O O . ASN A 1 85 ? 2.337 1.856 15.076 1.00 90.88 85 ASN A O 1
ATOM 682 N N . GLN A 1 86 ? 0.911 0.158 14.771 1.00 91.50 86 GLN A N 1
ATOM 683 C CA . GLN A 1 86 ? 1.468 -0.211 13.468 1.00 91.50 86 GLN A CA 1
ATOM 684 C C . GLN A 1 86 ? 1.214 0.868 12.411 1.00 91.50 86 GLN A C 1
ATOM 686 O O . GLN A 1 86 ? 2.122 1.170 11.639 1.00 91.50 86 GLN A O 1
ATOM 691 N N . LEU A 1 87 ? 0.031 1.495 12.399 1.00 91.31 87 LEU A N 1
ATOM 692 C CA . LEU A 1 87 ? -0.257 2.630 11.511 1.00 91.31 87 LEU A CA 1
ATOM 693 C C . LEU A 1 87 ? 0.662 3.820 11.804 1.00 91.31 87 LEU A C 1
ATOM 695 O O . LEU A 1 87 ? 1.243 4.381 10.877 1.00 91.31 87 LEU A O 1
ATOM 699 N N . LYS A 1 88 ? 0.860 4.159 13.084 1.00 91.38 88 LYS A N 1
ATOM 700 C CA . LYS A 1 88 ? 1.785 5.221 13.508 1.00 91.38 88 LYS A CA 1
ATOM 701 C C . LYS A 1 88 ? 3.235 4.902 13.131 1.00 91.38 88 LYS A C 1
ATOM 703 O O . LYS A 1 88 ? 3.950 5.760 12.626 1.00 91.38 88 LYS A O 1
ATOM 708 N N . ASN A 1 89 ? 3.669 3.657 13.303 1.00 92.56 89 ASN A N 1
ATOM 709 C CA . ASN A 1 89 ? 5.005 3.239 12.879 1.00 92.56 89 ASN A CA 1
ATOM 710 C C . ASN A 1 89 ? 5.153 3.308 11.355 1.00 92.56 89 ASN A C 1
ATOM 712 O O . ASN A 1 89 ? 6.202 3.709 10.855 1.00 92.56 89 ASN A O 1
ATOM 716 N N . TYR A 1 90 ? 4.100 2.983 10.604 1.00 92.00 90 TYR A N 1
ATOM 717 C CA . TYR A 1 90 ? 4.106 3.081 9.150 1.00 92.00 90 TYR A CA 1
ATOM 718 C C . TYR A 1 90 ? 4.184 4.529 8.646 1.00 92.00 90 TYR A C 1
ATOM 720 O O . TYR A 1 90 ? 4.857 4.778 7.646 1.00 92.00 90 TYR A O 1
ATOM 728 N N . THR A 1 91 ? 3.573 5.514 9.310 1.00 89.81 91 THR A N 1
ATOM 729 C CA . THR A 1 91 ? 3.711 6.917 8.869 1.00 89.81 91 THR A CA 1
ATOM 730 C C . THR A 1 91 ? 5.156 7.411 8.990 1.00 89.81 91 THR A C 1
ATOM 732 O O . THR A 1 91 ? 5.633 8.113 8.094 1.00 89.81 91 THR A O 1
ATOM 735 N N . VAL A 1 92 ? 5.889 6.955 10.012 1.00 87.81 92 VAL A N 1
ATOM 736 C CA . VAL A 1 92 ? 7.306 7.287 10.244 1.00 87.81 92 VAL A CA 1
ATOM 737 C C . VAL A 1 92 ? 8.241 6.458 9.351 1.00 87.81 92 VAL A C 1
ATOM 739 O O . VAL A 1 92 ? 9.004 7.009 8.556 1.00 87.81 92 VAL A O 1
ATOM 742 N N . LEU A 1 93 ? 8.147 5.129 9.412 1.00 87.62 93 LEU A N 1
ATOM 743 C CA . LEU A 1 93 ? 9.086 4.199 8.767 1.00 87.62 93 LEU A CA 1
ATOM 744 C C . LEU A 1 93 ? 8.685 3.836 7.326 1.00 87.62 93 LEU A C 1
ATOM 746 O O . LEU A 1 93 ? 9.540 3.617 6.470 1.00 87.62 93 LEU A O 1
ATOM 750 N N . GLY A 1 94 ? 7.382 3.795 7.028 1.00 83.88 94 GLY A N 1
ATOM 751 C CA . GLY A 1 94 ? 6.783 3.341 5.753 1.00 83.88 94 GLY A CA 1
ATOM 752 C C . GLY A 1 94 ? 7.022 1.896 5.393 1.00 83.88 94 GLY A C 1
ATOM 753 O O . GLY A 1 94 ? 6.947 1.527 4.217 1.00 83.88 94 GLY A O 1
ATOM 754 N N . THR A 1 95 ? 7.322 1.099 6.400 1.00 85.12 95 THR A N 1
ATOM 755 C CA . THR A 1 95 ? 7.513 -0.342 6.336 1.00 85.12 95 THR A CA 1
ATOM 756 C C . THR A 1 95 ? 6.779 -0.972 7.525 1.00 85.12 95 THR A C 1
ATOM 758 O O . THR A 1 95 ? 6.196 -0.264 8.346 1.00 85.12 95 THR A O 1
ATOM 761 N N . GLY A 1 96 ? 6.722 -2.303 7.588 1.00 84.62 96 GLY A N 1
ATOM 762 C CA . GLY A 1 96 ? 6.070 -3.024 8.693 1.00 84.62 96 GLY A CA 1
ATOM 763 C C . GLY A 1 96 ? 4.577 -3.321 8.503 1.00 84.62 96 GLY A C 1
ATOM 764 O O . GLY A 1 96 ? 3.999 -4.037 9.314 1.00 84.62 96 GLY A O 1
ATOM 765 N N . ILE A 1 97 ? 3.956 -2.850 7.415 1.00 89.75 97 ILE A N 1
ATOM 766 C CA . ILE A 1 97 ? 2.602 -3.254 7.006 1.00 89.75 97 ILE A CA 1
ATOM 767 C C . ILE A 1 97 ? 2.659 -3.811 5.582 1.00 89.75 97 ILE A C 1
ATOM 769 O O . ILE A 1 97 ? 3.231 -3.193 4.683 1.00 89.75 97 ILE A O 1
ATOM 773 N N . ALA A 1 98 ? 2.056 -4.983 5.378 1.00 89.62 98 ALA A N 1
ATOM 774 C CA . ALA A 1 98 ? 1.949 -5.606 4.063 1.00 89.62 98 ALA A CA 1
ATOM 775 C C . ALA A 1 98 ? 1.133 -4.735 3.093 1.00 89.62 98 ALA A C 1
ATOM 777 O O . ALA A 1 98 ? 0.108 -4.161 3.470 1.00 89.62 98 ALA A O 1
ATOM 778 N N . SER A 1 99 ? 1.543 -4.689 1.821 1.00 86.38 99 SER A N 1
ATOM 779 C CA . SER A 1 99 ? 0.902 -3.815 0.828 1.00 86.38 99 SER A CA 1
ATOM 780 C C . SER A 1 99 ? -0.590 -4.102 0.650 1.00 86.38 99 SER A C 1
ATOM 782 O O . SER A 1 99 ? -1.380 -3.168 0.558 1.00 86.38 99 SER A O 1
ATOM 784 N N . SER A 1 100 ? -0.995 -5.374 0.674 1.00 88.00 100 SER A N 1
ATOM 785 C CA . SER A 1 100 ? -2.403 -5.780 0.568 1.00 88.00 100 SER A CA 1
ATOM 786 C C . SER A 1 100 ? -3.269 -5.210 1.699 1.00 88.00 100 SER A C 1
ATOM 788 O O . SER A 1 100 ? -4.406 -4.796 1.471 1.00 88.00 100 SER A O 1
ATOM 790 N N . LYS A 1 101 ? -2.721 -5.124 2.920 1.00 91.75 101 LYS A N 1
ATOM 791 C CA . LYS A 1 101 ? -3.393 -4.498 4.067 1.00 91.75 101 LYS A CA 1
ATOM 792 C C . LYS A 1 101 ? -3.484 -2.982 3.893 1.00 91.75 101 LYS A C 1
ATOM 794 O O . LYS A 1 101 ? -4.541 -2.421 4.153 1.00 91.75 101 LYS A O 1
ATOM 799 N N . LEU A 1 102 ? -2.431 -2.334 3.389 1.00 91.62 102 LEU A N 1
ATOM 800 C CA . LEU A 1 102 ? -2.431 -0.889 3.113 1.00 91.62 102 LEU A CA 1
ATOM 801 C C . LEU A 1 102 ? -3.493 -0.493 2.082 1.00 91.62 102 LEU A C 1
ATOM 803 O O . LEU A 1 102 ? -4.198 0.492 2.282 1.00 91.62 102 LEU A O 1
ATOM 807 N N . TYR A 1 103 ? -3.659 -1.279 1.014 1.00 91.69 103 TYR A N 1
ATOM 808 C CA . TYR A 1 103 ? -4.717 -1.031 0.032 1.00 91.69 103 TYR A CA 1
ATOM 809 C C . TYR A 1 103 ? -6.121 -1.184 0.626 1.00 91.69 103 TYR A C 1
ATOM 811 O O . TYR A 1 103 ? -7.011 -0.411 0.277 1.00 91.69 103 TYR A O 1
ATOM 819 N N . LYS A 1 104 ? -6.327 -2.151 1.531 1.00 90.12 104 LYS A N 1
ATOM 820 C CA . LYS A 1 104 ? -7.602 -2.297 2.252 1.00 90.12 104 LYS A CA 1
ATOM 821 C C . LYS A 1 104 ? -7.857 -1.122 3.197 1.00 90.12 104 LYS A C 1
ATOM 823 O O . LYS A 1 104 ? -8.963 -0.599 3.211 1.00 90.12 104 LYS A O 1
ATOM 828 N N . ILE A 1 105 ? -6.844 -0.687 3.949 1.00 91.38 105 ILE A N 1
ATOM 829 C CA . ILE A 1 105 ? -6.935 0.476 4.846 1.00 91.38 105 ILE A CA 1
ATOM 830 C C . ILE A 1 105 ? -7.320 1.730 4.059 1.00 91.38 105 ILE A C 1
ATOM 832 O O . ILE A 1 105 ? -8.239 2.445 4.444 1.00 91.38 105 ILE A O 1
ATOM 836 N N . GLU A 1 106 ? -6.659 1.971 2.928 1.00 91.62 106 GLU A N 1
ATOM 837 C CA . GLU A 1 106 ? -6.975 3.098 2.051 1.00 91.62 106 GLU A CA 1
ATOM 838 C C . GLU A 1 106 ? -8.417 3.045 1.537 1.00 91.62 106 GLU A C 1
ATOM 840 O O . GLU A 1 106 ? -9.091 4.071 1.507 1.00 91.62 106 GLU A O 1
ATOM 845 N N . GLU A 1 107 ? -8.905 1.864 1.151 1.00 90.94 107 GLU A N 1
ATOM 846 C CA . GLU A 1 107 ? -10.288 1.686 0.706 1.00 90.94 107 GLU A CA 1
ATOM 847 C C . GLU A 1 107 ? -11.299 1.980 1.824 1.00 90.94 107 GLU A C 1
ATOM 849 O O . GLU A 1 107 ? -12.325 2.596 1.551 1.00 90.94 107 GLU A O 1
ATOM 854 N N . ILE A 1 108 ? -11.007 1.578 3.065 1.00 89.69 108 ILE A N 1
ATOM 855 C CA . ILE A 1 108 ? -11.861 1.852 4.231 1.00 89.69 108 ILE A CA 1
ATOM 856 C C . ILE A 1 108 ? -11.897 3.353 4.528 1.00 89.69 108 ILE A C 1
ATOM 858 O O . ILE A 1 108 ? -12.977 3.919 4.653 1.00 89.69 108 ILE A O 1
ATOM 862 N N . ILE A 1 109 ? -10.732 4.006 4.578 1.00 89.19 109 ILE A N 1
ATOM 863 C CA . ILE A 1 109 ? -10.628 5.448 4.851 1.00 89.19 109 ILE A CA 1
ATOM 864 C C . ILE A 1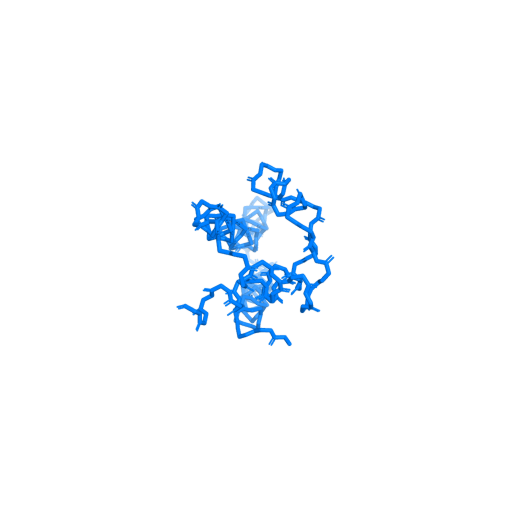 109 ? -11.277 6.277 3.733 1.00 89.19 109 ILE A C 1
ATOM 866 O O . ILE A 1 109 ? -11.855 7.315 4.012 1.00 89.19 109 ILE A O 1
ATOM 870 N N . SER A 1 110 ? -11.200 5.836 2.473 1.00 84.94 110 SER A N 1
ATOM 871 C CA . SER A 1 110 ? -11.742 6.592 1.328 1.00 84.94 110 SER A CA 1
ATOM 872 C C . SER A 1 110 ? -13.255 6.430 1.123 1.00 84.94 110 SER A C 1
ATOM 874 O O . SER A 1 110 ? -13.802 7.058 0.219 1.00 84.94 110 SER A O 1
ATOM 876 N N . LYS A 1 111 ? -13.915 5.534 1.870 1.00 81.81 111 LYS A N 1
ATOM 877 C CA . LYS A 1 111 ? -15.362 5.268 1.767 1.00 81.81 111 LYS A CA 1
ATOM 878 C C . LYS A 1 111 ? -16.200 5.997 2.823 1.00 81.81 111 LYS A C 1
ATOM 880 O O . LYS A 1 111 ? -17.421 5.975 2.695 1.00 81.81 111 LYS A O 1
ATOM 885 N N . MET A 1 112 ? -15.567 6.584 3.838 1.00 67.94 112 MET A N 1
ATOM 886 C CA . MET A 1 112 ? -16.205 7.444 4.844 1.00 67.94 112 MET A CA 1
ATOM 887 C C . MET A 1 112 ? -15.923 8.909 4.538 1.00 67.94 112 MET A C 1
ATOM 889 O O . MET A 1 112 ? -16.823 9.727 4.810 1.00 67.94 112 MET A O 1
#